Protein AF-A0A6I0BND5-F1 (afdb_monomer_lite)

pLDDT: mean 86.15, std 16.11, range [40.31, 98.56]

Foldseek 3Di:
DDPVVVVVVVVVVVVVVVVVVDDPPWPKAWAWFWFDDPPFIDIGGDPVLVVLDDPVLVVVQVVLVVQLRVLLRVQNVVAPDRTQWTWIQTSVRDIDIDGHPPSVVVDDPCCVVVPNVVSVVVNVVSSVVSVVVVVVVD

Secondary structure (DSSP, 8-state):
--HHHHHHHHHHHHHHHHHHS-TT----EEEEEEEE-SSSEEEEE-HHHHHT--HHHHHHHHHHHHHHHHHHHTTGGG--SSEEEEEEE-TTS-EEEEEPTTGGGGS-HHIIIIIIIHHHHHHHHHHHHHHHHHHTT-

Structure (mmCIF, N/CA/C/O backbone):
data_AF-A0A6I0BND5-F1
#
_entry.id   AF-A0A6I0BND5-F1
#
loop_
_atom_site.group_PDB
_atom_site.id
_atom_site.type_symbol
_atom_site.label_atom_id
_atom_site.label_alt_id
_atom_site.label_comp_id
_atom_site.label_asym_id
_atom_site.label_entity_id
_atom_site.label_seq_id
_atom_site.pdbx_PDB_ins_code
_atom_site.Cartn_x
_atom_site.Cartn_y
_atom_site.Cartn_z
_atom_site.occupancy
_atom_site.B_iso_or_equiv
_atom_site.auth_seq_id
_atom_site.auth_comp_id
_atom_site.auth_asym_id
_atom_site.auth_atom_id
_atom_site.pdbx_PDB_model_num
ATOM 1 N N . MET A 1 1 ? -1.723 -41.975 40.398 1.00 56.12 1 MET A N 1
ATOM 2 C CA . MET A 1 1 ? -0.965 -41.027 39.555 1.00 56.12 1 MET A CA 1
ATOM 3 C C . MET A 1 1 ? 0.426 -40.900 40.157 1.00 56.12 1 MET A C 1
ATOM 5 O O . MET A 1 1 ? 0.522 -40.545 41.328 1.00 56.12 1 MET A O 1
ATOM 9 N N . ASN A 1 2 ? 1.471 -41.327 39.444 1.00 69.56 2 ASN A N 1
ATOM 10 C CA . ASN A 1 2 ? 2.845 -41.286 39.960 1.00 69.56 2 ASN A CA 1
ATOM 11 C C . ASN A 1 2 ? 3.345 -39.828 39.936 1.00 69.56 2 ASN A C 1
ATOM 13 O O . ASN A 1 2 ? 2.955 -39.066 39.052 1.00 69.56 2 ASN A O 1
ATOM 17 N N . LYS A 1 3 ? 4.205 -39.424 40.880 1.00 63.75 3 LYS A N 1
ATOM 18 C CA . LYS A 1 3 ? 4.806 -38.077 40.920 1.00 63.75 3 LYS A CA 1
ATOM 19 C C . LYS A 1 3 ? 5.449 -37.684 39.580 1.00 63.75 3 LYS A C 1
ATOM 21 O O . LYS A 1 3 ? 5.395 -36.515 39.215 1.00 63.75 3 LYS A O 1
ATOM 26 N N . GLY A 1 4 ? 5.984 -38.652 38.828 1.00 70.88 4 GLY A N 1
ATOM 27 C CA . GLY A 1 4 ? 6.529 -38.428 37.482 1.00 70.88 4 GLY A CA 1
ATOM 28 C C . GLY A 1 4 ? 5.499 -37.936 36.453 1.00 70.88 4 GLY A C 1
ATOM 29 O O . GLY A 1 4 ? 5.802 -37.028 35.684 1.00 70.88 4 GLY A O 1
ATOM 30 N N . ASP A 1 5 ? 4.264 -38.449 36.486 1.00 74.75 5 ASP A N 1
ATOM 31 C CA . ASP A 1 5 ? 3.201 -38.048 35.548 1.00 74.75 5 ASP A CA 1
ATOM 32 C C . ASP A 1 5 ? 2.678 -36.642 35.846 1.00 74.75 5 ASP A C 1
ATOM 34 O O . ASP A 1 5 ? 2.341 -35.888 34.934 1.00 74.75 5 ASP A O 1
ATOM 38 N N . ALA A 1 6 ? 2.626 -36.277 37.131 1.00 76.75 6 ALA A N 1
ATOM 39 C CA . ALA A 1 6 ? 2.222 -34.943 37.561 1.00 76.75 6 ALA A CA 1
ATOM 40 C C . ALA A 1 6 ? 3.243 -33.882 37.123 1.00 76.75 6 ALA A C 1
ATOM 42 O O . ALA A 1 6 ? 2.851 -32.822 36.645 1.00 76.75 6 ALA A O 1
ATOM 43 N N . ILE A 1 7 ? 4.543 -34.192 37.214 1.00 77.94 7 ILE A N 1
ATOM 44 C CA . ILE A 1 7 ? 5.613 -33.305 36.735 1.00 77.94 7 ILE A CA 1
ATOM 45 C C . ILE A 1 7 ? 5.551 -33.162 35.214 1.00 77.94 7 ILE A C 1
ATOM 47 O O . ILE A 1 7 ? 5.662 -32.050 34.713 1.00 77.94 7 ILE A O 1
ATOM 51 N N . LEU A 1 8 ? 5.331 -34.250 34.470 1.00 70.56 8 LEU A N 1
ATOM 52 C CA . LEU A 1 8 ? 5.203 -34.186 33.011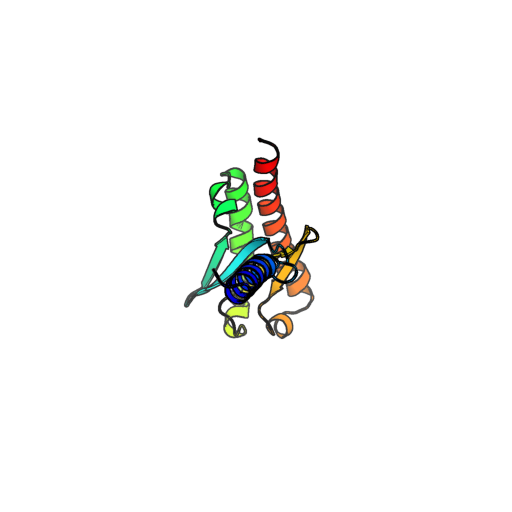 1.00 70.56 8 LEU A CA 1
ATOM 53 C C . LEU A 1 8 ? 3.977 -33.384 32.565 1.00 70.56 8 LEU A C 1
ATOM 55 O O . LEU A 1 8 ? 4.093 -32.602 31.627 1.00 70.56 8 LEU A O 1
ATOM 59 N N . ARG A 1 9 ? 2.832 -33.521 33.246 1.00 75.12 9 ARG A N 1
ATOM 60 C CA . ARG A 1 9 ? 1.638 -32.703 32.973 1.00 75.12 9 ARG A CA 1
ATOM 61 C C . ARG A 1 9 ? 1.870 -31.231 33.276 1.00 75.12 9 ARG A C 1
ATOM 63 O O . ARG A 1 9 ? 1.589 -30.413 32.413 1.00 75.12 9 ARG A O 1
ATOM 70 N N . LEU A 1 10 ? 2.462 -30.918 34.428 1.00 74.81 10 LEU A N 1
ATOM 71 C CA . LEU A 1 10 ? 2.790 -29.543 34.797 1.00 74.81 10 LEU A CA 1
ATOM 72 C C . LEU A 1 10 ? 3.810 -28.935 33.822 1.00 74.81 10 LEU A C 1
ATOM 74 O O . LEU A 1 10 ? 3.654 -27.802 33.392 1.00 74.81 10 LEU A O 1
ATOM 78 N N . LEU A 1 11 ? 4.822 -29.702 33.401 1.00 73.25 11 LEU A N 1
ATOM 79 C CA . LEU A 1 11 ? 5.771 -29.275 32.369 1.00 73.25 11 LEU A CA 1
ATOM 80 C C . LEU A 1 11 ? 5.088 -29.068 31.015 1.00 73.25 11 LEU A C 1
ATOM 82 O O . LEU A 1 11 ? 5.495 -28.183 30.272 1.00 73.25 11 LEU A O 1
ATOM 86 N N . MET A 1 12 ? 4.074 -29.863 30.673 1.00 69.62 12 MET A N 1
ATOM 87 C CA . MET A 1 12 ? 3.335 -29.740 29.416 1.00 69.62 12 MET A CA 1
ATOM 88 C C . MET A 1 12 ? 2.357 -28.556 29.438 1.00 69.62 12 MET A C 1
ATOM 90 O O . MET A 1 12 ? 2.280 -27.847 28.440 1.00 69.62 12 MET A O 1
ATOM 94 N N . GLU A 1 13 ? 1.689 -28.300 30.567 1.00 71.69 13 GLU A N 1
ATOM 95 C CA . GLU A 1 13 ? 0.844 -27.120 30.825 1.00 71.69 13 GLU A CA 1
ATOM 96 C C . GLU A 1 13 ? 1.679 -25.836 30.823 1.00 71.69 13 GLU A C 1
ATOM 98 O O . GLU A 1 13 ? 1.379 -24.922 30.063 1.00 71.69 13 GLU A O 1
ATOM 103 N N . ILE A 1 14 ? 2.813 -25.812 31.532 1.00 67.44 14 ILE A N 1
ATOM 104 C CA . ILE A 1 14 ? 3.767 -24.692 31.487 1.00 67.44 14 ILE A CA 1
ATOM 105 C C . ILE A 1 14 ? 4.295 -24.489 30.059 1.00 67.44 14 ILE A C 1
ATOM 107 O O . ILE A 1 14 ? 4.425 -23.361 29.602 1.00 67.44 14 ILE A O 1
ATOM 111 N N . LYS A 1 15 ? 4.583 -25.560 29.307 1.00 65.25 15 LYS A N 1
ATOM 112 C CA . LYS A 1 15 ? 5.046 -25.458 27.910 1.00 65.25 15 LYS A CA 1
ATOM 113 C C . LYS A 1 15 ? 3.940 -25.014 26.943 1.00 65.25 15 LYS A C 1
ATOM 115 O O . LYS A 1 15 ? 4.270 -24.496 25.878 1.00 65.25 15 LYS A O 1
ATOM 120 N N . LEU A 1 16 ? 2.667 -25.224 27.286 1.00 53.88 16 LEU A N 1
ATOM 121 C CA . LEU A 1 16 ? 1.502 -24.704 26.565 1.00 53.88 16 LEU A CA 1
ATOM 122 C C . LEU A 1 16 ? 1.292 -23.215 26.874 1.00 53.88 16 LEU A C 1
ATOM 124 O O . LEU A 1 16 ? 1.196 -22.441 25.927 1.00 53.88 16 LEU A O 1
ATOM 128 N N . GLU A 1 17 ? 1.359 -22.796 28.141 1.00 51.16 17 GLU A N 1
ATOM 129 C CA . GLU A 1 17 ? 1.299 -21.376 28.533 1.00 51.16 17 GLU A CA 1
ATOM 130 C C . GLU A 1 17 ? 2.495 -20.576 27.988 1.00 51.16 17 GLU A C 1
ATOM 132 O O . GLU A 1 17 ? 2.329 -19.487 27.446 1.00 51.16 17 GLU A O 1
ATOM 137 N N . LEU A 1 18 ? 3.706 -21.144 27.996 1.00 51.06 18 LEU A N 1
ATOM 138 C CA . LEU A 1 18 ? 4.884 -20.541 27.355 1.00 51.06 18 LEU A CA 1
ATOM 139 C C . LEU A 1 18 ? 4.797 -20.540 25.819 1.00 51.06 18 LEU A C 1
ATOM 141 O O . LEU A 1 18 ? 5.488 -19.760 25.173 1.00 51.06 18 LEU A O 1
ATOM 145 N N . LYS A 1 19 ? 3.964 -21.396 25.211 1.00 47.22 19 LYS A N 1
ATOM 146 C CA . LYS A 1 19 ? 3.639 -21.320 23.777 1.00 47.22 19 LYS A CA 1
ATOM 147 C C . LYS A 1 19 ? 2.601 -20.240 23.476 1.00 47.22 19 LYS A C 1
ATOM 149 O O . LYS A 1 19 ? 2.539 -19.814 22.325 1.00 47.22 19 LYS A O 1
ATOM 154 N N . GLU A 1 20 ? 1.796 -19.833 24.458 1.00 46.69 20 GLU A N 1
ATOM 155 C CA . GLU A 1 20 ? 0.907 -18.665 24.375 1.00 46.69 20 GLU A CA 1
ATOM 156 C C . GLU A 1 20 ? 1.666 -17.359 24.640 1.00 46.69 20 GLU A C 1
ATOM 158 O O . GLU A 1 20 ? 1.372 -16.348 24.006 1.00 46.69 20 GLU A O 1
ATOM 163 N N . VAL A 1 21 ? 2.747 -17.402 25.428 1.00 47.59 21 VAL A N 1
ATOM 164 C CA . VAL A 1 21 ? 3.807 -16.379 25.422 1.00 47.59 21 VAL A CA 1
ATOM 165 C C . VAL A 1 21 ? 4.747 -16.626 24.234 1.00 47.59 21 VAL A C 1
ATOM 167 O O . VAL A 1 21 ? 5.947 -16.854 24.386 1.00 47.59 21 VAL A O 1
ATOM 170 N N . LYS A 1 22 ? 4.208 -16.607 23.009 1.00 47.84 22 LYS A N 1
ATOM 171 C CA . LYS A 1 22 ? 5.073 -16.441 21.835 1.00 47.84 22 LYS A CA 1
ATOM 172 C C . LYS A 1 22 ? 5.785 -15.098 21.967 1.00 47.84 22 LYS A C 1
ATOM 174 O O . LYS A 1 22 ? 5.143 -14.100 22.283 1.00 47.84 22 LYS A O 1
ATOM 179 N N . GLU A 1 23 ? 7.097 -15.114 21.736 1.00 43.94 23 GLU A N 1
ATOM 180 C CA . GLU A 1 23 ? 7.944 -13.966 21.391 1.00 43.94 23 GLU A CA 1
ATOM 181 C C . GLU A 1 23 ? 7.131 -12.753 20.939 1.00 43.94 23 GLU A C 1
ATOM 183 O O . GLU A 1 23 ? 6.352 -12.889 19.997 1.00 43.94 23 GLU A O 1
ATOM 188 N N . GLY A 1 24 ? 7.319 -11.614 21.623 1.00 45.75 24 GLY A N 1
ATOM 189 C CA . GLY A 1 24 ? 6.630 -10.337 21.415 1.00 45.75 24 GLY A CA 1
ATOM 190 C C . GLY A 1 24 ? 5.898 -10.248 20.084 1.00 45.75 24 GLY A C 1
ATOM 191 O O . GLY A 1 24 ? 6.492 -9.884 19.072 1.00 45.75 24 GLY A O 1
ATOM 192 N N . ALA A 1 25 ? 4.621 -10.638 20.081 1.00 49.47 25 ALA A N 1
ATOM 193 C CA . ALA A 1 25 ? 3.800 -10.583 18.889 1.00 49.47 25 ALA A CA 1
ATOM 194 C C . ALA A 1 25 ? 3.651 -9.108 18.516 1.00 49.47 25 ALA A C 1
ATOM 196 O O . ALA A 1 25 ? 2.803 -8.407 19.069 1.00 49.47 25 ALA A O 1
ATOM 197 N N . VAL A 1 26 ? 4.522 -8.637 17.621 1.00 52.28 26 VAL A N 1
ATOM 198 C CA . VAL A 1 26 ? 4.461 -7.294 17.051 1.00 52.28 26 VAL A CA 1
ATOM 199 C C . VAL A 1 26 ? 3.050 -7.148 16.506 1.00 52.28 26 VAL A C 1
ATOM 201 O O . VAL A 1 26 ? 2.638 -7.883 15.601 1.00 52.28 26 VAL A O 1
ATOM 204 N N . LYS A 1 27 ? 2.261 -6.261 17.114 1.00 68.31 27 LYS A N 1
ATOM 205 C CA . LYS A 1 27 ? 0.883 -6.025 16.699 1.00 68.31 27 LYS A CA 1
ATOM 206 C C . LYS A 1 27 ? 0.914 -5.197 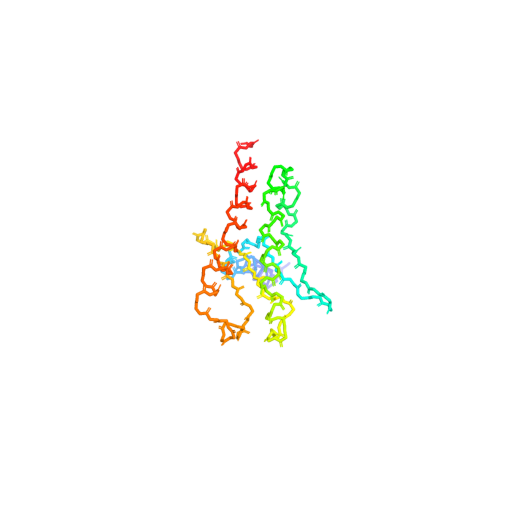15.422 1.00 68.31 27 LYS A C 1
ATOM 208 O O . LYS A 1 27 ? 0.771 -3.985 15.447 1.00 68.31 27 LYS A O 1
ATOM 213 N N . ILE A 1 28 ? 1.117 -5.882 14.305 1.00 83.62 28 ILE A N 1
ATOM 214 C CA . ILE A 1 28 ? 1.089 -5.289 12.975 1.00 83.62 28 ILE A CA 1
ATOM 215 C C . ILE A 1 28 ? -0.356 -5.301 12.485 1.00 83.62 28 ILE A C 1
ATOM 217 O O . ILE A 1 28 ? -0.961 -6.364 12.322 1.00 83.62 28 ILE A O 1
ATOM 221 N N . ILE A 1 29 ? -0.915 -4.122 12.233 1.00 89.38 29 ILE A N 1
ATOM 222 C CA . ILE A 1 29 ? -2.239 -3.974 11.633 1.00 89.38 29 ILE A CA 1
ATOM 223 C C . ILE A 1 29 ? -2.050 -3.752 10.137 1.00 89.38 29 ILE A C 1
ATOM 225 O O . ILE A 1 29 ? -1.620 -2.691 9.695 1.00 89.38 29 ILE A O 1
ATOM 229 N N . PHE A 1 30 ? -2.387 -4.763 9.343 1.00 94.06 30 PHE A N 1
ATOM 230 C CA . PHE A 1 30 ? -2.500 -4.617 7.895 1.00 94.06 30 PHE A CA 1
ATOM 231 C C . PHE A 1 30 ? -3.601 -3.605 7.551 1.00 94.06 30 PHE A C 1
ATOM 233 O O . PHE A 1 30 ? -4.727 -3.772 8.023 1.00 94.06 30 PHE A O 1
ATOM 240 N N . LEU A 1 31 ? -3.299 -2.601 6.722 1.00 96.38 31 LEU A N 1
ATOM 241 C CA . LEU A 1 31 ? -4.302 -1.667 6.207 1.00 96.38 31 LEU A CA 1
ATOM 242 C C . LEU A 1 31 ? -4.705 -2.045 4.787 1.00 96.38 31 LEU A C 1
ATOM 244 O O . LEU A 1 31 ? -5.870 -2.336 4.531 1.00 96.38 31 LEU A O 1
ATOM 248 N N . TYR A 1 32 ? -3.738 -2.053 3.873 1.00 98.44 32 TYR A N 1
ATOM 249 C CA . TYR A 1 32 ? -3.967 -2.334 2.464 1.00 98.44 32 TYR A CA 1
ATOM 250 C C . TYR A 1 32 ? -2.695 -2.830 1.778 1.00 98.44 32 TYR A C 1
ATOM 252 O O . TYR A 1 32 ? -1.578 -2.642 2.270 1.00 98.44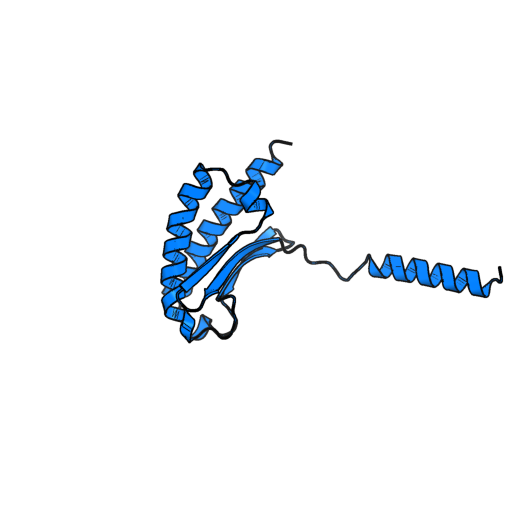 32 TYR A O 1
ATOM 260 N N . ARG A 1 33 ? -2.857 -3.423 0.598 1.00 98.44 33 ARG A N 1
ATOM 261 C CA . ARG A 1 33 ? -1.756 -3.693 -0.327 1.00 98.44 33 ARG A CA 1
ATOM 262 C C . ARG A 1 33 ? -2.201 -3.586 -1.777 1.00 98.44 33 ARG A C 1
ATOM 264 O O . ARG A 1 33 ? -3.386 -3.684 -2.082 1.00 98.44 33 ARG A O 1
ATOM 271 N N . PHE A 1 34 ? -1.220 -3.424 -2.649 1.00 98.56 34 PHE A N 1
ATOM 272 C CA . PHE A 1 34 ? -1.375 -3.488 -4.090 1.00 98.56 34 PHE A CA 1
ATOM 273 C C . PHE A 1 34 ? -0.738 -4.782 -4.595 1.00 98.56 34 PHE A C 1
ATOM 275 O O . PHE A 1 34 ? 0.465 -4.992 -4.414 1.00 98.56 34 PHE A O 1
ATOM 282 N N . ASP A 1 35 ? -1.540 -5.642 -5.217 1.00 98.12 35 ASP A N 1
ATOM 283 C CA . ASP A 1 35 ? -1.114 -6.936 -5.746 1.00 98.12 35 ASP A CA 1
ATOM 284 C C . ASP A 1 35 ? -1.087 -6.906 -7.278 1.00 98.12 35 ASP A C 1
ATOM 286 O O . ASP A 1 35 ? -2.007 -6.425 -7.934 1.00 98.12 35 ASP A O 1
ATOM 290 N N . LEU A 1 36 ? -0.034 -7.452 -7.868 1.00 96.50 36 LEU A N 1
ATOM 291 C CA . LEU A 1 36 ? 0.103 -7.632 -9.303 1.00 96.50 36 LEU A CA 1
ATOM 292 C C . LEU A 1 36 ? -0.870 -8.702 -9.807 1.00 96.50 36 LEU A C 1
ATOM 294 O O . LEU A 1 36 ? -0.954 -9.802 -9.256 1.00 96.50 36 LEU A O 1
ATOM 298 N N . LYS A 1 37 ? -1.557 -8.393 -10.906 1.00 92.12 37 LYS A N 1
ATOM 299 C CA . LYS A 1 37 ? -2.325 -9.340 -11.731 1.00 92.12 37 LYS A CA 1
ATOM 300 C C . LYS A 1 37 ? -1.731 -9.412 -13.127 1.00 92.12 37 LYS A C 1
ATOM 302 O O . LYS A 1 37 ? -0.834 -8.637 -13.431 1.00 92.12 37 LYS A O 1
ATOM 307 N N . ASP A 1 38 ? -2.221 -10.297 -13.990 1.00 83.56 38 ASP A N 1
ATOM 308 C CA . ASP A 1 38 ? -1.695 -10.451 -15.356 1.00 83.56 38 ASP A CA 1
ATOM 309 C C . ASP A 1 38 ? -1.799 -9.147 -16.170 1.00 83.56 38 ASP A C 1
ATOM 311 O O . ASP A 1 38 ? -0.859 -8.741 -16.855 1.00 83.56 38 ASP A O 1
ATOM 315 N N . ASN A 1 39 ? -2.901 -8.409 -16.022 1.00 81.00 39 ASN A N 1
ATOM 316 C CA . ASN A 1 39 ? -3.204 -7.202 -16.798 1.00 81.00 39 ASN A CA 1
ATOM 317 C C . ASN A 1 39 ? -3.289 -5.909 -15.969 1.00 81.00 39 ASN A C 1
ATOM 319 O O . ASN A 1 39 ? -3.637 -4.869 -16.522 1.00 81.00 39 ASN A O 1
ATOM 323 N N . GLY A 1 40 ? -2.949 -5.930 -14.679 1.00 88.75 40 GLY A N 1
ATOM 324 C CA . GLY A 1 40 ? -3.103 -4.744 -13.842 1.00 88.75 40 GLY A CA 1
ATOM 325 C C . GLY A 1 40 ? -2.584 -4.905 -12.424 1.00 88.75 40 GLY A C 1
ATOM 326 O O . GLY A 1 40 ? -1.701 -5.724 -12.152 1.00 88.75 40 GLY A O 1
ATOM 327 N N . ILE A 1 41 ? -3.135 -4.078 -11.542 1.00 95.62 41 ILE A N 1
ATOM 328 C CA . ILE A 1 41 ? -2.850 -4.063 -10.113 1.00 95.62 41 ILE A CA 1
ATOM 329 C C . ILE A 1 41 ? -4.186 -4.048 -9.376 1.00 95.62 41 ILE A C 1
ATOM 331 O O . ILE A 1 41 ? -5.021 -3.183 -9.634 1.00 95.62 41 ILE A O 1
ATOM 335 N N . ASP A 1 42 ? -4.356 -4.985 -8.454 1.00 96.69 42 ASP A N 1
ATOM 336 C CA . ASP A 1 42 ? -5.494 -5.035 -7.547 1.00 96.69 42 ASP A CA 1
ATOM 337 C C . ASP A 1 42 ? -5.166 -4.306 -6.249 1.00 96.69 42 ASP A C 1
ATOM 339 O O . ASP A 1 42 ? -4.069 -4.433 -5.704 1.00 96.69 42 ASP A O 1
ATOM 343 N N . PHE A 1 43 ? -6.152 -3.592 -5.718 1.00 97.75 43 PHE A N 1
ATOM 344 C CA . PHE A 1 43 ? -6.104 -3.042 -4.373 1.00 97.75 43 PHE A CA 1
ATOM 345 C C . PHE A 1 43 ? -6.816 -3.988 -3.408 1.00 97.75 43 PHE A C 1
ATOM 347 O O . PHE A 1 43 ? -8.006 -4.264 -3.557 1.00 97.75 43 PHE A O 1
ATOM 354 N N . VAL A 1 44 ? -6.087 -4.475 -2.408 1.00 97.88 44 VAL A N 1
ATOM 355 C CA . VAL A 1 44 ? -6.606 -5.352 -1.359 1.00 97.88 44 VAL A CA 1
ATOM 356 C C . VAL A 1 44 ? -6.656 -4.561 -0.062 1.00 97.88 44 VAL A C 1
ATOM 358 O O . VAL A 1 44 ? -5.621 -4.148 0.458 1.00 97.88 44 VAL A O 1
ATOM 361 N N . LEU A 1 45 ? -7.862 -4.368 0.462 1.00 97.50 45 LEU A N 1
ATOM 362 C CA . LEU A 1 45 ? -8.120 -3.671 1.717 1.00 97.50 45 LEU A CA 1
ATOM 363 C C . LEU A 1 45 ? -8.301 -4.673 2.863 1.00 97.50 45 LEU A C 1
ATOM 365 O O . LEU A 1 45 ? -8.794 -5.781 2.658 1.00 97.50 45 LEU A O 1
ATOM 369 N N . ASN A 1 46 ? -7.931 -4.284 4.082 1.00 95.62 46 ASN A N 1
ATOM 370 C CA . ASN A 1 46 ? -8.265 -5.043 5.281 1.00 95.62 46 ASN A CA 1
ATOM 371 C C . ASN A 1 46 ? -9.786 -5.238 5.400 1.00 95.62 46 ASN A C 1
ATOM 373 O O . ASN A 1 46 ? -10.538 -4.267 5.427 1.00 95.62 46 ASN A O 1
ATOM 377 N N . GLU A 1 47 ? -10.226 -6.489 5.539 1.00 92.81 47 GLU A N 1
ATOM 378 C CA . GLU A 1 47 ? -11.647 -6.858 5.559 1.00 92.81 47 GLU A CA 1
ATOM 379 C C . GLU A 1 47 ? -12.451 -6.162 6.663 1.00 92.81 47 GLU A C 1
ATOM 381 O O . GLU A 1 47 ? -13.602 -5.797 6.439 1.00 92.81 47 GLU A O 1
ATOM 386 N N . LYS A 1 48 ? -11.857 -5.936 7.843 1.00 91.06 48 LYS A N 1
ATOM 387 C CA . LYS A 1 48 ? -12.543 -5.245 8.946 1.00 91.06 48 LYS A CA 1
ATOM 388 C C . LYS A 1 48 ? -12.751 -3.770 8.623 1.00 91.06 48 LYS A C 1
ATOM 390 O O . LYS A 1 48 ? -13.846 -3.262 8.799 1.00 91.06 48 LYS A O 1
ATOM 395 N N . ILE A 1 49 ? -11.727 -3.114 8.074 1.00 92.69 49 ILE A N 1
ATOM 396 C CA . ILE A 1 49 ? -11.834 -1.714 7.640 1.00 92.69 49 ILE A CA 1
ATOM 397 C C . ILE A 1 49 ? -12.836 -1.591 6.486 1.00 92.69 49 ILE A C 1
ATOM 399 O O . ILE A 1 49 ? -13.617 -0.649 6.450 1.00 92.69 49 ILE A O 1
ATOM 403 N N . ALA A 1 50 ? -12.843 -2.554 5.560 1.00 93.69 50 ALA A N 1
ATOM 404 C CA . ALA A 1 50 ? -13.803 -2.599 4.462 1.00 93.69 50 ALA A CA 1
ATOM 405 C C . ALA A 1 50 ? -15.249 -2.739 4.965 1.00 93.69 50 ALA A C 1
ATOM 407 O O . ALA A 1 50 ? -16.139 -2.076 4.442 1.00 93.69 50 ALA A O 1
ATOM 408 N N . ALA A 1 51 ? -15.480 -3.565 5.990 1.00 92.00 51 ALA A N 1
ATOM 409 C CA . ALA A 1 51 ? -16.798 -3.735 6.600 1.00 92.00 51 ALA A CA 1
ATOM 410 C C . ALA A 1 51 ? -17.306 -2.458 7.295 1.00 92.00 51 ALA A C 1
ATOM 412 O O . ALA A 1 51 ? -18.510 -2.210 7.298 1.00 92.00 51 ALA A O 1
ATOM 413 N N . ASP A 1 52 ? -16.393 -1.646 7.834 1.00 91.56 52 ASP A N 1
ATOM 414 C CA . ASP A 1 52 ? -16.702 -0.384 8.518 1.00 91.56 52 ASP A CA 1
ATOM 415 C C . ASP A 1 52 ? -16.674 0.842 7.574 1.00 91.56 52 ASP A C 1
ATOM 417 O O . ASP A 1 52 ? -16.879 1.980 8.006 1.00 91.56 52 ASP A O 1
ATOM 421 N N . MET A 1 53 ? -16.425 0.639 6.274 1.00 93.19 53 MET A N 1
ATOM 422 C CA . MET A 1 53 ? -16.275 1.712 5.290 1.00 93.19 53 MET A CA 1
ATOM 423 C C . MET A 1 53 ? -17.607 2.427 5.025 1.00 93.19 53 MET A C 1
ATOM 425 O O . MET A 1 53 ? -18.558 1.845 4.507 1.00 93.19 53 MET A O 1
ATOM 429 N N . LEU A 1 54 ? -17.661 3.729 5.317 1.00 93.12 54 LEU A N 1
ATOM 430 C CA . LEU A 1 54 ? -18.789 4.579 4.924 1.00 93.12 54 LEU A CA 1
ATOM 431 C C . LEU A 1 54 ? -18.623 5.070 3.474 1.00 93.12 54 LEU A C 1
ATOM 433 O O . LEU A 1 54 ? -17.491 5.363 3.076 1.00 93.12 54 LEU A O 1
ATOM 437 N N . PRO A 1 55 ? -19.724 5.287 2.720 1.00 94.44 55 PRO A N 1
ATOM 438 C CA . PRO A 1 55 ? -19.662 5.755 1.329 1.00 94.44 55 PRO A CA 1
ATOM 439 C C . PRO A 1 55 ? -18.804 7.010 1.129 1.00 94.44 55 PRO A C 1
ATOM 441 O O . PRO A 1 55 ? -18.052 7.104 0.168 1.00 94.44 55 PRO A O 1
ATOM 444 N N . TYR A 1 56 ? -18.844 7.942 2.086 1.00 94.25 56 TYR A N 1
ATOM 445 C CA . TYR A 1 56 ? -18.015 9.149 2.074 1.00 94.25 56 TYR A CA 1
ATOM 446 C C . TYR A 1 56 ? -16.508 8.844 1.992 1.00 94.25 56 TYR A C 1
ATOM 448 O O . TYR A 1 56 ? -15.790 9.457 1.204 1.00 94.25 56 TYR A O 1
ATOM 456 N N . TYR A 1 57 ? -16.017 7.887 2.785 1.00 95.06 57 TYR A N 1
ATOM 457 C CA . TYR A 1 57 ? -14.602 7.512 2.770 1.00 95.06 57 TYR A CA 1
ATOM 458 C C . TYR A 1 57 ? -14.245 6.709 1.520 1.00 95.06 57 TYR A C 1
ATOM 460 O O . TYR A 1 57 ? -13.161 6.899 0.971 1.00 95.06 57 TYR A O 1
ATOM 468 N N . GLU A 1 58 ? -15.158 5.866 1.033 1.00 94.88 58 GLU A N 1
ATOM 469 C CA . GLU A 1 58 ? -14.971 5.126 -0.217 1.00 94.88 58 GLU A CA 1
ATOM 470 C C . GLU A 1 58 ? -14.822 6.072 -1.422 1.00 94.88 58 GLU A C 1
ATOM 472 O O . GLU A 1 58 ? -13.900 5.911 -2.229 1.00 94.88 58 GLU A O 1
ATOM 477 N N . GLU A 1 59 ? -15.667 7.105 -1.511 1.00 96.31 59 GLU A N 1
ATOM 478 C CA . GLU A 1 59 ? -15.602 8.132 -2.560 1.00 96.31 59 GLU A CA 1
ATOM 479 C C . GLU A 1 59 ? -14.277 8.908 -2.539 1.00 96.31 59 GLU A C 1
ATOM 481 O O . GLU A 1 59 ? -13.719 9.199 -3.600 1.00 96.31 59 GLU A O 1
ATOM 486 N N . MET A 1 60 ? -13.733 9.197 -1.351 1.00 96.00 60 MET A N 1
ATOM 487 C CA . MET A 1 60 ? -12.414 9.826 -1.201 1.00 96.00 60 MET A CA 1
ATOM 488 C C . MET A 1 60 ? -11.259 8.878 -1.550 1.00 96.00 60 MET A C 1
ATOM 490 O O . MET A 1 60 ? -10.252 9.302 -2.119 1.00 96.00 60 MET A O 1
ATOM 494 N N . LEU A 1 61 ? -11.390 7.598 -1.199 1.00 97.25 61 LEU A N 1
ATOM 495 C CA . LEU A 1 61 ? -10.347 6.587 -1.352 1.00 97.25 61 LEU A CA 1
ATOM 496 C C . LEU A 1 61 ? -10.135 6.197 -2.819 1.00 97.25 61 LEU A C 1
ATOM 498 O O . LEU A 1 61 ? -8.997 6.071 -3.279 1.00 97.25 61 LEU A O 1
ATOM 502 N N . ARG A 1 62 ? -11.225 6.015 -3.569 1.00 97.12 62 ARG A N 1
ATOM 503 C CA . ARG A 1 62 ? -11.206 5.483 -4.938 1.00 97.12 62 ARG A CA 1
ATOM 504 C C . ARG A 1 62 ? -10.261 6.217 -5.907 1.00 97.12 62 ARG A C 1
ATOM 506 O O . ARG A 1 62 ? -9.475 5.526 -6.559 1.00 97.12 62 ARG A O 1
ATOM 513 N N . PRO A 1 63 ? -10.281 7.561 -6.034 1.00 97.75 63 PRO A N 1
ATOM 514 C CA . PRO A 1 63 ? -9.375 8.256 -6.950 1.00 97.75 63 PRO A CA 1
ATOM 515 C C . PRO A 1 63 ? -7.902 8.141 -6.532 1.00 97.75 63 PRO A C 1
ATOM 517 O O . PRO A 1 63 ? -7.034 8.051 -7.399 1.00 97.75 63 PRO A O 1
ATOM 520 N N . LEU A 1 64 ? -7.610 8.088 -5.227 1.00 98.00 64 LEU A N 1
ATOM 521 C CA . LEU A 1 64 ? -6.244 7.916 -4.718 1.00 98.00 64 LEU A CA 1
ATOM 522 C C . LEU A 1 64 ? -5.706 6.522 -5.042 1.00 98.00 64 LEU A C 1
ATOM 524 O O . LEU A 1 64 ? -4.584 6.387 -5.526 1.00 98.00 64 LEU A O 1
ATOM 528 N N . VAL A 1 65 ? -6.530 5.492 -4.829 1.00 98.06 65 VAL A N 1
ATOM 529 C CA . VAL A 1 65 ? -6.192 4.104 -5.168 1.00 98.06 65 VAL A CA 1
ATOM 530 C C . VAL A 1 65 ? -5.955 3.954 -6.668 1.00 98.06 65 VAL A C 1
ATOM 532 O O . VAL A 1 65 ? -4.962 3.346 -7.060 1.00 98.06 65 VAL A O 1
ATOM 535 N N . ALA A 1 66 ? -6.821 4.533 -7.505 1.00 97.56 66 ALA A N 1
ATOM 536 C CA . ALA A 1 66 ? -6.672 4.477 -8.958 1.00 97.56 66 ALA A CA 1
ATOM 537 C C . ALA A 1 66 ? -5.372 5.152 -9.429 1.00 97.56 66 ALA A C 1
ATOM 539 O O . ALA A 1 66 ? -4.604 4.547 -10.174 1.00 97.56 66 ALA A O 1
ATOM 540 N N . SER A 1 67 ? -5.093 6.364 -8.938 1.00 97.25 67 SER A N 1
ATOM 541 C CA . SER A 1 67 ? -3.870 7.105 -9.274 1.00 97.25 67 SER A CA 1
ATOM 542 C C . SER A 1 67 ? -2.604 6.369 -8.820 1.00 97.25 67 SER A C 1
ATOM 544 O O . SER A 1 67 ? -1.642 6.234 -9.579 1.00 97.25 67 SER A O 1
ATOM 546 N N . LEU A 1 68 ? -2.592 5.827 -7.597 1.00 98.06 68 LEU A N 1
ATOM 547 C CA . LEU A 1 68 ? -1.438 5.076 -7.104 1.00 98.06 68 LEU A CA 1
ATOM 548 C C . LEU A 1 68 ? -1.244 3.761 -7.874 1.00 98.06 68 LEU A C 1
ATOM 550 O O . LEU A 1 68 ? -0.110 3.424 -8.212 1.00 98.06 68 LEU A O 1
ATOM 554 N N . ALA A 1 69 ? -2.321 3.044 -8.208 1.00 97.81 69 ALA A N 1
ATOM 555 C CA . ALA A 1 69 ? -2.247 1.843 -9.040 1.00 97.81 69 ALA A CA 1
ATOM 556 C C . ALA A 1 69 ? -1.667 2.146 -10.431 1.00 97.81 69 ALA A C 1
ATOM 558 O O . ALA A 1 69 ? -0.825 1.393 -10.919 1.00 97.81 69 ALA A O 1
ATOM 559 N N . GLU A 1 70 ? -2.063 3.259 -11.053 1.00 96.19 70 GLU A N 1
ATOM 560 C CA . GLU A 1 70 ? -1.509 3.695 -12.338 1.00 96.19 70 GLU A CA 1
ATOM 561 C C . GLU A 1 70 ? -0.004 3.979 -12.233 1.00 96.19 70 GLU A C 1
ATOM 563 O O . GLU A 1 70 ? 0.775 3.464 -13.035 1.00 96.19 70 GLU A O 1
ATOM 568 N N . ASN A 1 71 ? 0.434 4.687 -11.189 1.00 95.69 71 ASN A N 1
ATOM 569 C CA . ASN A 1 71 ? 1.858 4.948 -10.954 1.00 95.69 71 ASN A CA 1
ATOM 570 C C . ASN A 1 71 ? 2.661 3.661 -10.701 1.00 95.69 71 ASN A C 1
ATOM 572 O O . ASN A 1 71 ? 3.736 3.468 -11.268 1.00 95.69 71 ASN A O 1
ATOM 576 N N . LEU A 1 72 ? 2.134 2.741 -9.892 1.00 97.12 72 LEU A N 1
ATOM 577 C CA . LEU A 1 72 ? 2.773 1.447 -9.636 1.00 97.12 72 LEU A CA 1
ATOM 578 C C . LEU A 1 72 ? 2.807 0.563 -10.894 1.00 97.12 72 LEU A C 1
ATOM 580 O O . LEU A 1 72 ? 3.691 -0.289 -11.024 1.00 97.12 72 LEU A O 1
ATOM 584 N N . SER A 1 73 ? 1.888 0.776 -11.844 1.00 95.56 73 SER A N 1
ATOM 585 C CA . SER A 1 73 ? 1.796 -0.014 -13.075 1.00 95.56 73 SER A CA 1
ATOM 586 C C . SER A 1 73 ? 3.058 0.078 -13.943 1.00 95.56 73 SER A C 1
ATOM 588 O O . SER A 1 73 ? 3.466 -0.925 -14.536 1.00 95.56 73 SER A O 1
ATOM 590 N N . PHE A 1 74 ? 3.735 1.233 -13.932 1.00 95.06 74 PHE A N 1
ATOM 591 C CA . PHE A 1 74 ? 4.994 1.452 -14.650 1.00 95.06 74 PHE A CA 1
ATOM 592 C C . PHE A 1 74 ? 6.131 0.563 -14.141 1.00 95.06 74 PHE A C 1
ATOM 594 O O . PHE A 1 74 ? 7.073 0.280 -14.882 1.00 95.06 74 PHE A O 1
ATOM 601 N N . TYR A 1 75 ? 6.029 0.081 -12.900 1.00 95.06 75 TYR A N 1
ATOM 602 C CA . TYR A 1 75 ? 7.087 -0.676 -12.245 1.00 95.06 75 TYR A CA 1
ATOM 603 C C . TYR A 1 75 ? 6.798 -2.178 -12.122 1.00 95.06 75 TYR A C 1
ATOM 605 O O . TYR A 1 75 ? 7.621 -2.920 -11.584 1.00 95.06 75 TYR A O 1
ATOM 613 N N . ARG A 1 76 ? 5.669 -2.662 -12.664 1.00 94.19 76 ARG A N 1
ATOM 614 C CA . ARG A 1 76 ? 5.244 -4.075 -12.565 1.00 94.19 76 ARG A CA 1
ATOM 615 C C . ARG A 1 76 ? 6.307 -5.053 -13.046 1.00 94.19 76 ARG A C 1
ATOM 617 O O . ARG A 1 76 ? 6.568 -6.043 -12.376 1.00 94.19 76 ARG A O 1
ATOM 624 N N . ALA A 1 77 ? 6.935 -4.756 -14.184 1.00 92.88 77 ALA A N 1
ATOM 625 C CA . ALA A 1 77 ? 7.939 -5.625 -14.797 1.00 92.88 77 ALA A CA 1
ATOM 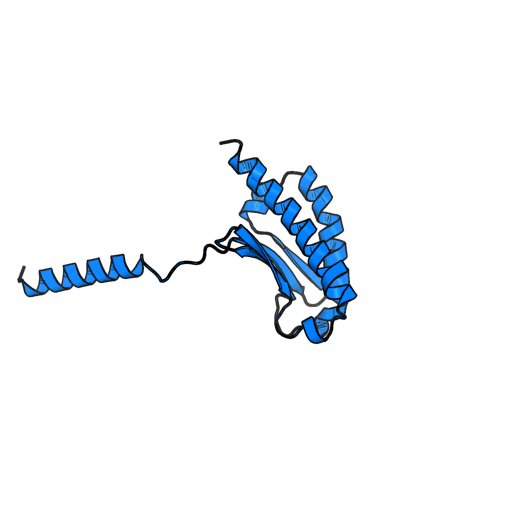626 C C . ALA A 1 77 ? 9.224 -5.765 -13.958 1.00 92.88 77 ALA A C 1
ATOM 628 O O . ALA A 1 77 ? 10.000 -6.691 -14.184 1.00 92.88 77 ALA A O 1
ATOM 629 N N . PHE A 1 78 ? 9.454 -4.859 -13.003 1.00 93.69 78 PHE A N 1
ATOM 630 C CA . PHE A 1 78 ? 10.641 -4.862 -12.149 1.00 93.69 78 PHE A CA 1
ATOM 631 C C . PHE A 1 78 ? 10.403 -5.510 -10.783 1.00 93.69 78 PHE A C 1
ATOM 633 O O . PHE A 1 78 ? 11.365 -5.816 -10.075 1.00 93.69 78 PHE A O 1
ATOM 640 N N . SER A 1 79 ? 9.145 -5.727 -10.395 1.00 92.50 79 SER A N 1
ATOM 641 C CA . SER A 1 79 ? 8.833 -6.373 -9.126 1.00 92.50 79 SER A CA 1
ATOM 642 C C . SER A 1 79 ? 8.982 -7.889 -9.237 1.00 92.50 79 SER A C 1
ATOM 644 O O . SER A 1 79 ? 8.517 -8.521 -10.184 1.00 92.50 79 SER A O 1
ATOM 646 N N . LYS A 1 80 ? 9.635 -8.483 -8.238 1.00 92.31 80 LYS A N 1
ATOM 647 C CA . LYS A 1 80 ? 9.831 -9.937 -8.123 1.00 92.31 80 LYS A CA 1
ATOM 648 C C . LYS A 1 80 ? 8.782 -10.606 -7.234 1.00 92.31 80 LYS A C 1
ATOM 650 O O . LYS A 1 80 ? 8.790 -11.827 -7.097 1.00 92.31 80 LYS A O 1
ATOM 655 N N . HIS A 1 81 ? 7.913 -9.813 -6.610 1.00 94.56 81 HIS A N 1
ATOM 656 C CA . HIS A 1 81 ? 6.946 -10.274 -5.624 1.00 94.56 81 HIS A CA 1
ATOM 657 C C . HIS A 1 81 ? 5.520 -9.975 -6.099 1.00 94.56 81 HIS A C 1
ATOM 659 O O . HIS A 1 81 ? 5.302 -8.961 -6.758 1.00 94.56 81 HIS A O 1
ATOM 665 N N . PRO A 1 82 ? 4.531 -10.818 -5.749 1.00 95.06 82 PRO A N 1
ATOM 666 C CA . PRO A 1 82 ? 3.138 -10.562 -6.108 1.00 95.06 82 PRO A CA 1
ATOM 667 C C . PRO A 1 82 ? 2.605 -9.248 -5.535 1.00 95.06 82 PRO A C 1
ATOM 669 O O . PRO A 1 82 ? 1.818 -8.580 -6.186 1.00 95.06 82 PRO A O 1
ATOM 672 N N . THR A 1 83 ? 3.035 -8.863 -4.336 1.00 97.19 83 THR A N 1
ATOM 673 C CA . THR A 1 83 ? 2.648 -7.596 -3.712 1.00 97.19 83 THR A CA 1
ATOM 674 C C . THR A 1 83 ? 3.692 -6.537 -4.026 1.00 97.19 83 THR A C 1
ATOM 676 O O . THR A 1 83 ? 4.854 -6.703 -3.658 1.00 97.19 83 THR A O 1
ATOM 679 N N . ILE A 1 84 ? 3.280 -5.450 -4.682 1.00 97.75 84 ILE A N 1
ATOM 680 C CA . ILE A 1 84 ? 4.184 -4.377 -5.116 1.00 97.75 84 ILE A CA 1
ATOM 681 C C . ILE A 1 84 ? 4.328 -3.260 -4.073 1.00 97.75 84 ILE A C 1
ATOM 683 O O . ILE A 1 84 ? 5.388 -2.642 -3.982 1.00 97.75 84 ILE A O 1
ATOM 687 N N . LEU A 1 85 ? 3.287 -3.018 -3.270 1.00 98.44 85 LEU A N 1
ATOM 688 C CA . LEU A 1 85 ? 3.277 -2.017 -2.202 1.00 98.44 85 LEU A CA 1
ATOM 689 C C . LEU A 1 85 ? 2.335 -2.447 -1.073 1.00 98.44 85 LEU A C 1
ATOM 691 O O . LEU A 1 85 ? 1.262 -2.985 -1.339 1.00 98.44 85 LEU A O 1
ATOM 695 N N . THR A 1 86 ? 2.713 -2.208 0.182 1.00 98.19 86 THR A N 1
ATOM 696 C CA . THR A 1 86 ? 1.893 -2.502 1.372 1.00 98.19 86 THR A CA 1
ATOM 697 C C . THR A 1 86 ? 1.896 -1.321 2.333 1.00 98.19 86 THR A C 1
ATOM 699 O O . THR A 1 86 ? 2.949 -0.731 2.557 1.00 98.19 86 THR A O 1
ATOM 702 N N . GLY A 1 87 ? 0.742 -1.019 2.931 1.00 97.56 87 GLY A N 1
ATOM 703 C CA . GLY A 1 87 ? 0.603 -0.101 4.061 1.00 97.56 87 GLY A CA 1
ATOM 704 C C . GLY A 1 87 ? 0.126 -0.837 5.315 1.00 97.56 87 GLY A C 1
ATOM 705 O O . GLY A 1 87 ? -0.835 -1.616 5.268 1.00 97.56 87 GLY A O 1
ATOM 706 N N . LYS A 1 88 ? 0.793 -0.606 6.445 1.00 95.00 88 LYS A N 1
ATOM 707 C CA . LYS A 1 88 ? 0.486 -1.237 7.738 1.00 95.00 88 LYS A CA 1
ATOM 708 C C . LYS A 1 88 ? 0.802 -0.291 8.897 1.00 95.00 88 LYS A C 1
ATOM 710 O O . LYS A 1 88 ? 1.653 0.580 8.768 1.00 95.00 88 LYS A O 1
ATOM 715 N N . ILE A 1 89 ? 0.134 -0.486 10.027 1.00 91.38 89 ILE A N 1
ATOM 716 C CA . ILE A 1 89 ? 0.453 0.189 11.289 1.00 91.38 89 ILE A CA 1
ATOM 717 C C . ILE A 1 89 ? 1.256 -0.783 12.149 1.00 91.38 89 ILE A C 1
ATOM 719 O O . ILE A 1 89 ? 0.884 -1.954 12.274 1.00 91.38 89 ILE A O 1
ATOM 723 N N . LEU A 1 90 ? 2.361 -0.306 12.703 1.00 88.38 90 LEU A N 1
ATOM 724 C CA . LEU A 1 90 ? 3.223 -1.051 13.611 1.00 88.38 90 LEU A CA 1
ATOM 725 C C . LEU A 1 90 ? 2.694 -0.994 15.053 1.00 88.38 90 LEU A C 1
ATOM 727 O O . LEU A 1 90 ? 1.736 -0.290 15.369 1.00 88.38 90 LEU A O 1
ATOM 731 N N . ASP A 1 91 ? 3.312 -1.754 15.949 1.00 82.12 91 ASP A N 1
ATOM 732 C CA . ASP A 1 91 ? 2.912 -1.841 17.358 1.00 82.12 91 ASP A CA 1
ATOM 733 C C . ASP A 1 91 ? 3.091 -0.527 18.138 1.00 82.12 91 ASP A C 1
ATOM 735 O O . ASP A 1 91 ? 2.366 -0.273 19.099 1.00 82.12 91 ASP A O 1
ATOM 739 N N . ASN A 1 92 ? 4.014 0.321 17.694 1.00 82.12 92 ASN A N 1
ATOM 740 C CA . ASN A 1 92 ? 4.244 1.678 18.183 1.00 82.12 92 ASN A CA 1
ATOM 741 C C . ASN A 1 92 ? 3.287 2.726 17.572 1.00 82.12 92 ASN A C 1
ATOM 743 O O . ASN A 1 92 ? 3.508 3.924 17.745 1.00 82.12 92 ASN A O 1
ATOM 747 N N . ASN A 1 93 ? 2.238 2.289 16.865 1.00 83.06 93 ASN A N 1
ATOM 748 C CA . ASN A 1 93 ? 1.298 3.120 16.110 1.00 83.06 93 ASN A CA 1
ATOM 749 C C . ASN A 1 93 ? 1.924 3.915 14.946 1.00 83.06 93 ASN A C 1
ATOM 751 O O . ASN A 1 93 ? 1.271 4.806 14.398 1.00 83.06 93 ASN A O 1
ATOM 755 N N . GLU A 1 94 ? 3.150 3.600 14.524 1.00 89.31 94 GLU A N 1
ATOM 756 C CA . GLU A 1 94 ? 3.736 4.215 13.335 1.00 89.31 94 GLU A CA 1
ATOM 757 C C . GLU A 1 94 ? 3.179 3.583 12.057 1.00 89.31 94 GLU A C 1
ATOM 759 O O . GLU A 1 94 ? 2.979 2.370 11.958 1.00 89.31 94 GLU A O 1
ATOM 764 N N . LEU A 1 95 ? 2.933 4.429 11.058 1.00 93.50 95 LEU A N 1
ATOM 765 C CA . LEU A 1 95 ? 2.566 4.003 9.717 1.00 93.50 95 LEU A CA 1
ATOM 766 C C . LEU A 1 95 ? 3.825 3.590 8.953 1.00 93.50 95 LEU A C 1
ATOM 768 O O . LEU A 1 95 ? 4.724 4.403 8.746 1.00 93.50 95 LEU A O 1
ATOM 772 N N . GLU A 1 96 ? 3.844 2.358 8.456 1.00 95.06 96 GLU A N 1
ATOM 773 C CA . GLU A 1 96 ? 4.875 1.868 7.549 1.00 95.06 96 GLU A CA 1
ATOM 774 C C . GLU A 1 96 ? 4.269 1.593 6.166 1.00 95.06 96 GLU A C 1
ATOM 776 O O . GLU A 1 96 ? 3.314 0.822 6.021 1.00 95.06 96 GLU A O 1
ATOM 781 N N . ILE A 1 97 ? 4.846 2.220 5.138 1.00 96.94 97 ILE A N 1
ATOM 782 C CA . ILE A 1 97 ? 4.538 1.967 3.729 1.00 96.94 97 ILE A CA 1
ATOM 783 C C . ILE A 1 97 ? 5.793 1.403 3.083 1.00 96.94 97 ILE A C 1
ATOM 785 O O . ILE A 1 97 ? 6.851 2.027 3.125 1.00 96.94 97 ILE A O 1
ATOM 789 N N . MET A 1 98 ? 5.674 0.226 2.482 1.00 96.25 98 MET A N 1
ATOM 790 C CA . MET A 1 98 ? 6.808 -0.500 1.917 1.00 96.25 98 MET A CA 1
ATOM 791 C C . MET A 1 98 ? 6.545 -0.854 0.463 1.00 96.25 98 MET A C 1
ATOM 793 O O . MET A 1 98 ? 5.479 -1.374 0.130 1.00 96.25 98 MET A O 1
ATOM 797 N N . LEU A 1 99 ? 7.543 -0.628 -0.387 1.00 97.19 99 LEU A N 1
ATOM 798 C CA . LEU A 1 99 ? 7.603 -1.213 -1.723 1.00 97.19 99 LEU A CA 1
ATOM 799 C C . LEU A 1 99 ? 8.101 -2.660 -1.642 1.00 97.19 99 LEU A C 1
ATOM 801 O O . LEU A 1 99 ? 8.765 -3.050 -0.681 1.00 97.19 99 LEU A O 1
ATOM 805 N N . SER A 1 100 ? 7.809 -3.459 -2.669 1.00 95.62 100 SER A N 1
ATOM 806 C CA . SER A 1 100 ? 8.392 -4.798 -2.783 1.00 95.62 100 SER A CA 1
ATOM 807 C C . SER A 1 100 ? 9.918 -4.726 -2.783 1.00 95.62 100 SER A C 1
ATOM 809 O O . SER A 1 100 ? 10.495 -3.823 -3.397 1.00 95.62 100 SER A O 1
ATOM 811 N N . GLU A 1 101 ? 10.565 -5.703 -2.152 1.00 93.75 101 GLU A N 1
ATOM 812 C CA . GLU A 1 101 ? 12.020 -5.743 -2.017 1.00 93.75 101 GLU A CA 1
ATOM 813 C C . GLU A 1 101 ? 12.734 -5.545 -3.367 1.00 93.75 101 GLU A C 1
ATOM 815 O O . GLU A 1 101 ? 12.388 -6.150 -4.385 1.00 93.75 101 GLU A O 1
ATOM 820 N N . GLY A 1 102 ? 13.728 -4.653 -3.379 1.00 93.50 102 GLY A N 1
ATOM 821 C CA . GLY A 1 102 ? 14.537 -4.346 -4.559 1.00 93.50 102 GLY A CA 1
ATOM 822 C C . GLY A 1 102 ? 13.856 -3.473 -5.617 1.00 93.50 102 GLY A C 1
ATOM 823 O O . GLY A 1 102 ? 14.522 -3.085 -6.571 1.00 93.50 102 GLY A O 1
ATOM 824 N N . LEU A 1 103 ? 12.575 -3.116 -5.470 1.00 94.44 103 LEU A N 1
ATOM 825 C CA . LEU A 1 103 ? 11.884 -2.265 -6.444 1.00 94.44 103 LEU A CA 1
ATOM 826 C C . LEU A 1 103 ? 12.345 -0.806 -6.392 1.00 94.44 103 LEU A C 1
ATOM 828 O O . LEU A 1 103 ? 12.375 -0.125 -7.413 1.00 94.44 103 LEU A O 1
ATOM 832 N N . GLU A 1 104 ? 12.749 -0.341 -5.209 1.00 92.75 104 GLU A N 1
ATOM 833 C CA . GLU A 1 104 ? 13.155 1.048 -4.983 1.00 92.75 104 GLU A CA 1
ATOM 834 C C . GLU A 1 104 ? 14.299 1.513 -5.888 1.00 92.75 104 GLU A C 1
ATOM 836 O O . GLU A 1 104 ? 14.380 2.697 -6.191 1.00 92.75 104 GLU A O 1
ATOM 841 N N . GLN A 1 105 ? 15.166 0.604 -6.350 1.00 95.12 105 GLN A N 1
ATOM 842 C CA . GLN A 1 105 ? 16.291 0.947 -7.228 1.00 95.12 105 GLN A CA 1
ATOM 843 C C . GLN A 1 105 ? 15.858 1.378 -8.640 1.00 95.12 105 GLN A C 1
ATOM 845 O O . GLN A 1 105 ? 16.657 1.953 -9.375 1.00 95.12 105 GLN A O 1
ATOM 850 N N . TYR A 1 106 ? 14.615 1.077 -9.029 1.00 96.38 106 TYR A N 1
ATOM 851 C CA . TYR A 1 106 ? 14.052 1.414 -10.339 1.00 96.38 106 TYR A CA 1
ATOM 852 C C . TYR A 1 106 ? 13.214 2.697 -10.316 1.00 96.38 106 TYR A C 1
ATOM 854 O O . TYR A 1 106 ? 12.724 3.122 -11.361 1.00 96.38 106 TYR A O 1
ATOM 862 N N . ILE A 1 107 ? 13.027 3.297 -9.140 1.00 93.94 107 ILE A N 1
ATOM 863 C CA . ILE A 1 107 ? 12.163 4.457 -8.933 1.00 93.94 107 ILE A CA 1
ATOM 864 C C . ILE A 1 107 ? 13.048 5.629 -8.516 1.00 93.94 107 ILE A C 1
ATOM 866 O O . ILE A 1 107 ? 13.823 5.529 -7.564 1.00 93.94 107 ILE A O 1
ATOM 870 N N . ASP A 1 108 ? 12.942 6.757 -9.217 1.00 96.25 108 ASP A N 1
ATOM 871 C CA . ASP A 1 108 ? 13.673 7.955 -8.824 1.00 96.25 108 ASP A CA 1
ATOM 872 C C . ASP A 1 108 ? 13.174 8.491 -7.469 1.00 96.25 108 ASP A C 1
ATOM 874 O O . ASP A 1 108 ? 12.031 8.279 -7.056 1.00 96.25 108 ASP A O 1
ATOM 878 N N . VAL A 1 109 ? 14.051 9.200 -6.754 1.00 94.31 109 VAL A N 1
ATOM 879 C CA . VAL A 1 109 ? 13.787 9.662 -5.381 1.00 94.31 109 VAL A CA 1
ATOM 880 C C . VAL A 1 109 ? 12.546 10.555 -5.298 1.00 94.31 109 VAL A C 1
ATOM 882 O O . VAL A 1 109 ? 11.818 10.488 -4.305 1.00 94.31 109 VAL A O 1
ATOM 885 N N . TYR A 1 110 ? 12.293 11.377 -6.321 1.00 95.38 110 TYR A N 1
ATOM 886 C CA . TYR A 1 110 ? 11.140 12.269 -6.336 1.00 95.38 110 TYR A CA 1
ATOM 887 C C . TYR A 1 110 ? 9.846 11.465 -6.473 1.00 95.38 110 TYR A C 1
ATOM 889 O O . TYR A 1 110 ? 8.978 11.581 -5.608 1.00 95.38 110 TYR A O 1
ATOM 897 N N . THR A 1 111 ? 9.747 10.592 -7.476 1.00 95.50 111 THR A N 1
ATOM 898 C CA . THR A 1 111 ? 8.567 9.738 -7.679 1.00 95.50 111 THR A CA 1
ATOM 899 C C . THR A 1 111 ? 8.314 8.836 -6.476 1.00 95.50 111 THR A C 1
ATOM 901 O O . THR A 1 111 ? 7.182 8.737 -5.998 1.00 95.50 111 THR A O 1
ATOM 904 N N . LYS A 1 112 ? 9.366 8.223 -5.921 1.00 94.38 112 LYS A N 1
ATOM 905 C CA . LYS A 1 112 ? 9.239 7.354 -4.745 1.00 94.38 112 LYS A CA 1
ATOM 906 C C . LYS A 1 112 ? 8.620 8.099 -3.563 1.00 94.38 112 LYS A C 1
ATOM 908 O O . LYS A 1 112 ? 7.618 7.655 -3.007 1.00 94.38 112 LYS A O 1
ATOM 913 N N . ASN A 1 113 ? 9.202 9.237 -3.196 1.00 93.75 113 ASN A N 1
ATOM 914 C CA . ASN A 1 113 ? 8.815 9.929 -1.974 1.00 93.75 113 ASN A CA 1
ATOM 915 C C . ASN A 1 113 ? 7.545 10.763 -2.169 1.00 93.75 113 ASN A C 1
ATOM 917 O O . ASN A 1 113 ? 6.615 10.638 -1.384 1.00 93.75 113 ASN A O 1
ATOM 921 N N . GLN A 1 114 ? 7.495 11.598 -3.208 1.00 93.62 114 GLN A N 1
ATOM 922 C CA . GLN A 1 114 ? 6.446 12.610 -3.385 1.00 93.62 114 GLN A CA 1
ATOM 923 C C . GLN A 1 114 ? 5.187 12.076 -4.065 1.00 93.62 114 GLN A C 1
ATOM 925 O O . GLN A 1 114 ? 4.126 12.673 -3.918 1.00 93.62 114 GLN A O 1
ATOM 930 N N . ILE A 1 115 ? 5.293 10.982 -4.823 1.00 94.81 115 ILE A N 1
ATOM 931 C CA . ILE A 1 115 ? 4.149 10.412 -5.541 1.00 94.81 115 ILE A CA 1
ATOM 932 C C . ILE A 1 115 ? 3.693 9.142 -4.836 1.00 94.81 115 ILE A C 1
ATOM 934 O O . ILE A 1 115 ? 2.571 9.091 -4.337 1.00 94.81 115 ILE A O 1
ATOM 938 N N . ILE A 1 116 ? 4.554 8.128 -4.749 1.00 96.94 116 ILE A N 1
ATOM 939 C CA . ILE A 1 116 ? 4.163 6.808 -4.241 1.00 96.94 116 ILE A CA 1
ATOM 940 C C . ILE A 1 116 ? 3.905 6.837 -2.730 1.00 96.94 116 ILE A C 1
ATOM 942 O O . ILE A 1 116 ? 2.816 6.459 -2.295 1.00 96.94 116 ILE A O 1
ATOM 946 N N . PHE A 1 117 ? 4.873 7.287 -1.926 1.00 96.56 117 PHE A N 1
ATOM 947 C CA . PHE A 1 117 ? 4.734 7.256 -0.467 1.00 96.56 117 PHE A CA 1
ATOM 948 C C . PHE A 1 117 ? 3.739 8.287 0.067 1.00 96.56 117 PHE A C 1
ATOM 950 O O . PHE A 1 117 ? 2.927 7.926 0.916 1.00 96.56 117 PHE A O 1
ATOM 957 N N . GLU A 1 118 ? 3.705 9.512 -0.465 1.00 97.00 118 GLU A N 1
ATOM 958 C CA . GLU A 1 118 ? 2.658 10.475 -0.084 1.00 97.00 118 GLU A CA 1
ATOM 959 C C . GLU A 1 118 ? 1.250 9.981 -0.465 1.00 97.00 118 GLU A C 1
ATOM 961 O O . GLU A 1 118 ? 0.340 10.049 0.361 1.00 97.00 118 GLU A O 1
ATOM 966 N N . SER A 1 119 ? 1.050 9.386 -1.651 1.00 97.38 119 SER A N 1
ATOM 967 C CA . SER A 1 119 ? -0.261 8.804 -2.005 1.00 97.38 119 SER A CA 1
ATOM 968 C C . SER A 1 119 ? -0.635 7.642 -1.084 1.00 97.38 119 SER A C 1
ATOM 970 O O . SER A 1 119 ? -1.770 7.558 -0.612 1.00 97.38 119 SER A O 1
ATOM 972 N N . GLY A 1 120 ? 0.324 6.758 -0.790 1.00 98.06 120 GLY A N 1
ATOM 973 C CA . GLY A 1 120 ? 0.118 5.655 0.142 1.00 98.06 120 GLY A CA 1
ATOM 974 C C . GLY A 1 120 ? -0.226 6.135 1.556 1.00 98.06 120 GLY A C 1
ATOM 975 O O . GLY A 1 120 ? -1.041 5.511 2.243 1.00 98.06 120 GLY A O 1
ATOM 976 N N . LYS A 1 121 ? 0.347 7.263 1.981 1.00 97.81 121 LYS A N 1
ATOM 977 C CA . LYS A 1 121 ? 0.060 7.889 3.272 1.00 97.81 121 LYS A CA 1
ATOM 978 C C . LYS A 1 121 ? -1.338 8.487 3.305 1.00 97.81 121 LYS A C 1
ATOM 980 O O . LYS A 1 121 ? -2.076 8.203 4.238 1.00 97.81 121 LYS A O 1
ATOM 985 N N . LEU A 1 122 ? -1.746 9.218 2.267 1.00 97.88 122 LEU A N 1
ATOM 986 C CA . LEU A 1 122 ? -3.107 9.760 2.173 1.00 97.88 122 LEU A CA 1
ATOM 987 C C . LEU A 1 122 ? -4.171 8.655 2.212 1.00 97.88 122 LEU A C 1
ATOM 989 O O . LEU A 1 122 ? -5.194 8.805 2.880 1.00 97.88 122 LEU A O 1
ATOM 993 N N . ILE A 1 123 ? -3.916 7.531 1.534 1.00 98.50 123 ILE A N 1
ATOM 994 C CA . ILE A 1 123 ? -4.765 6.337 1.628 1.00 98.50 123 ILE A CA 1
ATOM 995 C C . ILE A 1 123 ? -4.819 5.848 3.079 1.00 98.50 123 ILE A C 1
ATOM 997 O O . ILE A 1 123 ? -5.908 5.673 3.619 1.00 98.50 123 ILE A O 1
ATOM 1001 N N . ALA A 1 124 ? -3.668 5.660 3.728 1.00 97.38 124 ALA A N 1
ATOM 1002 C CA . ALA A 1 124 ? -3.613 5.194 5.110 1.00 97.38 124 ALA A CA 1
ATOM 1003 C C . ALA A 1 124 ? -4.349 6.131 6.082 1.00 97.38 124 ALA A C 1
ATOM 1005 O O . ALA A 1 124 ? -5.112 5.649 6.914 1.00 97.38 124 ALA A O 1
ATOM 1006 N N . ASP A 1 125 ? -4.195 7.448 5.936 1.00 96.19 125 ASP A N 1
ATOM 1007 C CA . ASP A 1 125 ? -4.857 8.455 6.771 1.00 96.19 125 ASP A CA 1
ATOM 1008 C C . ASP A 1 125 ? -6.389 8.361 6.678 1.00 96.19 125 ASP A C 1
ATOM 1010 O O . ASP A 1 125 ? -7.092 8.543 7.675 1.00 96.19 125 ASP A O 1
ATOM 1014 N N . ILE A 1 126 ? -6.933 8.054 5.493 1.0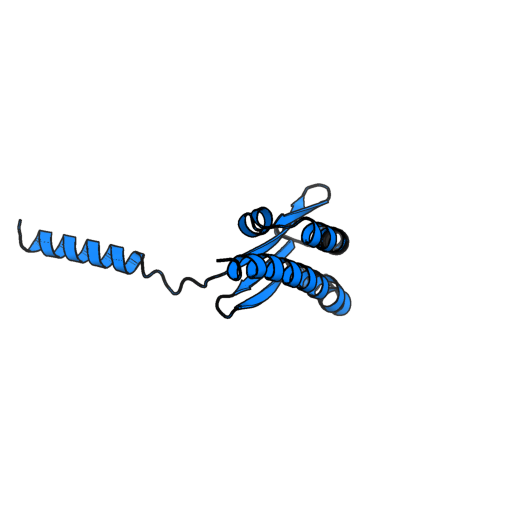0 96.50 126 ILE A N 1
ATOM 1015 C CA . ILE A 1 126 ? -8.372 7.801 5.320 1.00 96.50 126 ILE A CA 1
ATOM 1016 C C . ILE A 1 126 ? -8.778 6.527 6.064 1.00 96.50 126 ILE A C 1
ATOM 1018 O O . ILE A 1 126 ? -9.756 6.539 6.809 1.00 96.50 126 ILE A O 1
ATOM 1022 N N . LEU A 1 127 ? -8.023 5.441 5.900 1.00 95.56 127 LEU A N 1
ATOM 1023 C CA . LEU A 1 127 ? -8.336 4.158 6.533 1.00 95.56 127 LEU A CA 1
ATOM 1024 C C . LEU A 1 127 ? -8.237 4.222 8.064 1.00 95.56 127 LEU A C 1
ATOM 1026 O O . LEU A 1 127 ? -9.057 3.621 8.754 1.00 95.56 127 LEU A O 1
ATOM 1030 N N . ILE A 1 128 ? -7.294 4.998 8.601 1.00 93.25 128 ILE A N 1
ATOM 1031 C CA . ILE A 1 128 ? -7.172 5.253 10.043 1.00 93.25 128 ILE A CA 1
ATOM 1032 C C . ILE A 1 128 ? -8.407 5.998 10.562 1.00 93.25 128 ILE A C 1
ATOM 1034 O O . ILE A 1 128 ? -8.959 5.616 11.589 1.00 93.25 128 ILE A O 1
ATOM 1038 N N . LYS A 1 129 ? -8.928 6.988 9.823 1.00 92.44 129 LYS A N 1
ATOM 1039 C CA . LYS A 1 129 ? -10.179 7.673 10.204 1.00 92.44 129 LYS A CA 1
ATOM 1040 C C . LYS A 1 129 ? -11.381 6.731 10.230 1.00 92.44 129 LYS A C 1
ATOM 1042 O O . LYS A 1 129 ? -12.232 6.877 11.104 1.00 92.44 129 LYS A O 1
ATOM 1047 N N . VAL A 1 130 ? -11.451 5.774 9.302 1.00 91.12 130 VAL A N 1
ATOM 1048 C CA . VAL A 1 130 ? -12.493 4.730 9.310 1.00 91.12 130 VAL A CA 1
ATOM 1049 C C . VAL A 1 130 ? -12.386 3.891 10.586 1.00 91.12 130 VAL A C 1
ATOM 1051 O O . VAL A 1 130 ? -13.391 3.674 11.260 1.00 91.12 130 VAL A O 1
ATOM 1054 N N . MET A 1 131 ? -11.168 3.489 10.965 1.00 87.88 131 MET A N 1
ATOM 1055 C CA . MET A 1 131 ? -10.923 2.749 12.208 1.00 87.88 131 MET A CA 1
ATOM 1056 C C . MET A 1 131 ? -11.321 3.555 13.458 1.00 87.88 131 MET A C 1
ATOM 1058 O O . MET A 1 131 ? -11.982 3.017 14.348 1.00 87.88 131 MET A O 1
ATOM 1062 N N . ASP A 1 132 ? -10.956 4.838 13.520 1.00 84.06 132 ASP A N 1
ATOM 1063 C CA . ASP A 1 132 ? -11.211 5.709 14.677 1.00 84.06 132 ASP A CA 1
ATOM 1064 C C . ASP A 1 132 ? -12.690 6.083 14.837 1.00 84.06 132 ASP A C 1
ATOM 1066 O O . ASP A 1 132 ? -13.206 6.190 15.953 1.00 84.06 132 ASP A O 1
ATOM 1070 N N . HIS A 1 133 ? -13.414 6.244 13.728 1.00 72.00 133 HIS A N 1
ATOM 1071 C CA . HIS A 1 133 ? -14.851 6.510 13.772 1.00 72.00 133 HIS A CA 1
ATOM 1072 C C . HIS A 1 133 ? -15.614 5.386 14.497 1.00 72.00 133 HIS A C 1
ATOM 1074 O O . HIS A 1 133 ? -16.628 5.642 15.147 1.00 72.00 133 HIS A O 1
ATOM 1080 N N . TYR A 1 134 ? -15.113 4.149 14.440 1.00 58.88 134 TYR A N 1
ATOM 1081 C CA . TYR A 1 134 ? -15.743 3.002 15.091 1.00 58.88 134 TYR A CA 1
ATOM 1082 C C . TYR A 1 134 ? -15.297 2.796 16.549 1.00 58.88 134 TYR A C 1
ATOM 1084 O O . TYR A 1 134 ? -16.048 2.233 17.348 1.00 58.88 134 TYR A O 1
ATOM 1092 N N . THR A 1 135 ? -14.107 3.267 16.939 1.00 56.78 135 THR A N 1
ATOM 1093 C CA . THR A 1 135 ? -13.654 3.197 18.342 1.00 56.78 135 THR A CA 1
ATOM 1094 C C . THR A 1 135 ? -14.358 4.215 19.240 1.00 56.78 135 THR A C 1
ATOM 1096 O O . THR A 1 135 ? -14.517 3.946 20.427 1.00 56.78 135 THR A O 1
ATOM 1099 N N . LEU A 1 136 ? -14.829 5.339 18.686 1.00 46.06 136 LEU A N 1
ATOM 1100 C CA . LEU A 1 136 ? -15.520 6.407 19.426 1.00 46.06 136 LEU A CA 1
ATOM 1101 C C . LEU A 1 136 ? -17.043 6.222 19.571 1.00 46.06 136 LEU A C 1
ATOM 1103 O O . LEU A 1 136 ? -17.655 6.918 20.377 1.00 46.06 136 LEU A O 1
ATOM 1107 N N . GLN A 1 137 ? -17.671 5.316 18.813 1.00 44.34 137 GLN A N 1
ATOM 1108 C CA . GLN A 1 137 ? -19.115 5.031 18.909 1.00 44.34 137 GLN A CA 1
ATOM 1109 C C . GLN A 1 137 ? -19.454 3.818 19.801 1.00 44.34 137 GLN A C 1
ATOM 1111 O O . GLN A 1 137 ? -20.570 3.297 19.734 1.00 44.34 137 GLN A O 1
ATOM 1116 N N . ARG A 1 138 ? -18.509 3.363 20.632 1.00 40.31 138 ARG A N 1
ATOM 1117 C CA . ARG A 1 138 ? -18.700 2.292 21.623 1.00 40.31 138 ARG A CA 1
ATOM 1118 C C . ARG A 1 138 ? -18.625 2.800 23.053 1.00 40.31 138 ARG A C 1
ATOM 1120 O O . ARG A 1 138 ? -17.790 3.689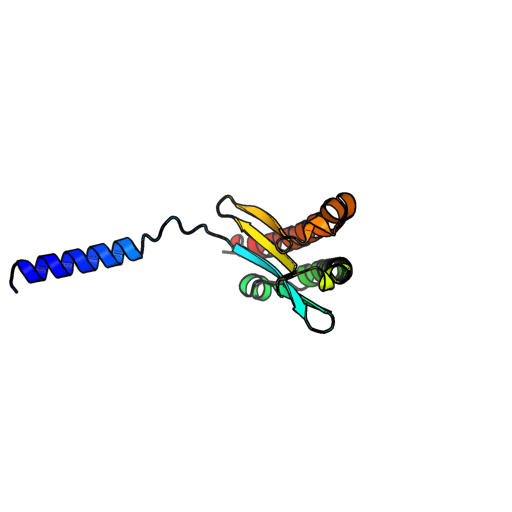 23.317 1.00 40.31 138 ARG A O 1
#

Sequence (138 aa):
MNKGDAILRLLMEIKLELKEVKEGAVKIIFLYRFDLKDNGIDFVLNEKIAADMLPYYEEMLRPLVASLAENLSFYRAFSKHPTILTGKILDNNELEIMLSEGLEQYIDVYTKNQIIFESGKLIADILIKVMDHYTLQR

Radius of gyration: 21.04 Å; chains: 1; bounding box: 36×54×58 Å